Protein AF-A0A317YP12-F1 (afdb_monomer_lite)

Organism: Staphylococcus pseudintermedius (NCBI:txid283734)

pLDDT: mean 96.23, std 3.21, range [75.5, 98.75]

Sequence (124 aa):
ELGHIPKADVQKIRQNAKVNVERSQEIEQETRHDVVAFTRQVSETLGEERKWVHYGLTSTDVVDTALSFVIKQANDIIEKDLERFIDVLAEKAKNYKYTLMMGRTHGVHAEPTTFGVKMALWYT

Secondary structure (DSSP, 8-state):
--S-S-HHHHHHHHHH----HHHHHHHHHHHS-HHHHHHHHHHTT--GGGGGTTTT--HHHHHHHHHHHHHHHHHHHHHHHHHHHHHHHHHHHHHTTT-EEEEEETTEEEEEEEHHHHHHHHH-

InterPro domains:
  IPR000362 Fumarate lyase family [PR00149] (53-71)
  IPR000362 Fumarate lyase family [PR00149] (98-116)
  IPR008948 L-Aspartase-like [SSF48557] (1-123)
  IPR022761 Fumarate lyase, N-terminal [PF00206] (6-122)
  IPR024083 Fumarase/histidase, N-terminal [G3DSA:1.10.275.10] (1-56)

Radius of gyration: 27.33 Å; chains: 1; bounding box: 44×28×70 Å

Structure (mmCIF, N/CA/C/O backbone):
data_AF-A0A317YP12-F1
#
_entry.id   AF-A0A317YP12-F1
#
loop_
_atom_site.group_PDB
_atom_site.id
_atom_site.type_symbol
_atom_site.label_atom_id
_atom_site.label_alt_id
_atom_site.label_comp_id
_atom_site.label_asym_id
_atom_site.label_entity_id
_atom_site.label_seq_id
_atom_site.pdbx_PDB_ins_code
_atom_site.Cartn_x
_atom_site.Cartn_y
_atom_site.Cartn_z
_atom_site.occupancy
_atom_site.B_iso_or_equiv
_atom_site.auth_seq_id
_atom_site.auth_comp_id
_atom_site.auth_asym_id
_atom_site.auth_atom_id
_atom_site.pdbx_PDB_model_num
ATOM 1 N N . GLU A 1 1 ? -5.505 -8.631 -27.337 1.00 77.19 1 GLU A N 1
ATOM 2 C CA . GLU A 1 1 ? -4.348 -7.797 -27.744 1.00 77.19 1 GLU A CA 1
ATOM 3 C C . GLU A 1 1 ? -4.661 -7.144 -29.087 1.00 77.19 1 GLU A C 1
ATOM 5 O O . GLU A 1 1 ? -5.319 -7.791 -29.892 1.00 77.19 1 GLU A O 1
ATOM 10 N N . LEU A 1 2 ? -4.222 -5.899 -29.323 1.00 86.31 2 LEU A N 1
ATOM 11 C CA . LEU A 1 2 ? -4.504 -5.136 -30.558 1.00 86.31 2 LEU A CA 1
ATOM 12 C C . LEU A 1 2 ? -3.556 -5.459 -31.734 1.00 86.31 2 LEU A C 1
ATOM 14 O O . LEU A 1 2 ? -3.774 -4.997 -32.845 1.00 86.31 2 LEU A O 1
ATOM 18 N N . GLY A 1 3 ? -2.496 -6.245 -31.508 1.00 88.56 3 GLY A N 1
ATOM 19 C CA . GLY A 1 3 ? -1.591 -6.715 -32.568 1.00 88.56 3 GLY A CA 1
ATOM 20 C C . GLY A 1 3 ? -0.525 -5.718 -33.046 1.00 88.56 3 GLY A C 1
ATOM 21 O O . GLY A 1 3 ? 0.244 -6.057 -33.937 1.00 88.56 3 GLY A O 1
ATOM 22 N N . HIS A 1 4 ? -0.435 -4.522 -32.455 1.00 90.19 4 HIS A N 1
ATOM 23 C CA . HIS A 1 4 ? 0.532 -3.491 -32.867 1.00 90.19 4 HIS A CA 1
ATOM 24 C C . HIS A 1 4 ? 1.990 -3.786 -32.479 1.00 90.19 4 HIS A C 1
ATOM 26 O O . HIS A 1 4 ? 2.902 -3.360 -33.181 1.00 90.19 4 HIS A O 1
ATOM 32 N N . ILE A 1 5 ? 2.215 -4.507 -31.376 1.00 93.62 5 ILE A N 1
ATOM 33 C CA . ILE A 1 5 ? 3.557 -4.826 -30.872 1.00 93.62 5 ILE A CA 1
ATOM 34 C C . ILE A 1 5 ? 3.844 -6.309 -31.151 1.00 93.62 5 ILE A C 1
ATOM 36 O O . ILE A 1 5 ? 3.068 -7.164 -30.707 1.00 93.62 5 ILE A O 1
ATOM 40 N N . PRO A 1 6 ? 4.936 -6.652 -31.860 1.00 95.75 6 PRO A N 1
ATOM 41 C CA . PRO A 1 6 ? 5.301 -8.041 -32.113 1.00 95.75 6 PRO A CA 1
ATOM 42 C C . PRO A 1 6 ? 5.512 -8.828 -30.813 1.00 95.75 6 PRO A C 1
ATOM 44 O O . PRO A 1 6 ? 6.237 -8.395 -29.920 1.00 95.75 6 PRO A O 1
ATOM 47 N N . LYS A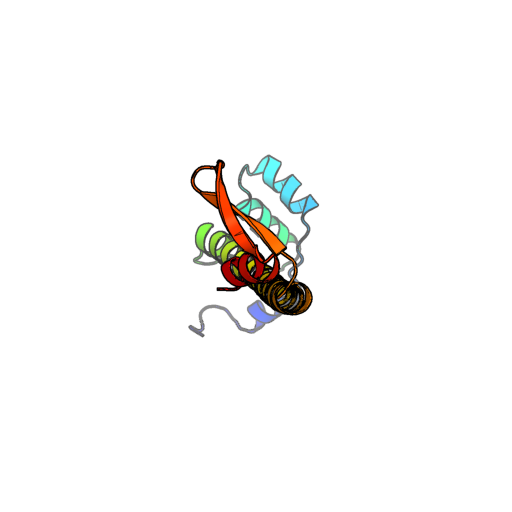 1 7 ? 4.946 -10.038 -30.720 1.00 95.31 7 LYS A N 1
ATOM 48 C CA . LYS A 1 7 ? 5.080 -10.891 -29.521 1.00 95.31 7 LYS A CA 1
ATOM 49 C C . LYS A 1 7 ? 6.533 -11.227 -29.176 1.00 95.31 7 LYS A C 1
ATOM 51 O O . LYS A 1 7 ? 6.870 -11.322 -28.000 1.00 95.31 7 LYS A O 1
ATOM 56 N N . ALA A 1 8 ? 7.385 -11.374 -30.191 1.00 96.31 8 ALA A N 1
ATOM 57 C CA . ALA A 1 8 ? 8.815 -11.606 -30.004 1.00 96.31 8 ALA A CA 1
ATOM 58 C C . ALA A 1 8 ? 9.497 -10.430 -29.282 1.00 96.31 8 ALA A C 1
ATOM 60 O O . ALA A 1 8 ? 10.314 -10.654 -28.394 1.00 96.31 8 ALA A O 1
ATOM 61 N N . ASP A 1 9 ? 9.116 -9.190 -29.603 1.00 96.81 9 ASP A N 1
ATOM 62 C CA . ASP A 1 9 ? 9.644 -7.997 -28.935 1.00 96.81 9 ASP A CA 1
ATOM 63 C C . ASP A 1 9 ? 9.135 -7.913 -27.493 1.00 96.81 9 ASP A C 1
ATOM 65 O O . ASP A 1 9 ? 9.921 -7.677 -26.582 1.00 96.81 9 ASP A O 1
ATOM 69 N N . VAL A 1 10 ? 7.852 -8.210 -27.247 1.00 95.19 10 VAL A N 1
ATOM 70 C CA . VAL A 1 10 ? 7.304 -8.285 -25.877 1.00 95.19 10 VAL A CA 1
ATOM 71 C C . VAL A 1 10 ? 8.059 -9.313 -25.032 1.00 95.19 10 VAL A C 1
ATOM 73 O O . VAL A 1 10 ? 8.377 -9.055 -23.870 1.00 95.19 10 VAL A O 1
ATOM 76 N N . GLN A 1 11 ? 8.362 -10.480 -25.607 1.00 96.69 11 GLN A N 1
ATOM 77 C CA . GLN A 1 11 ? 9.123 -11.522 -24.926 1.00 96.69 11 GLN A CA 1
ATOM 78 C C . GLN A 1 11 ? 10.540 -11.052 -24.586 1.00 96.69 11 GLN A C 1
ATOM 80 O O . GLN A 1 11 ? 10.966 -11.229 -23.445 1.00 96.69 11 GLN A O 1
ATOM 85 N N . LYS A 1 12 ? 11.236 -10.405 -25.530 1.00 97.56 12 LYS A N 1
ATOM 86 C CA . LYS A 1 12 ? 12.562 -9.817 -25.288 1.00 97.56 12 LYS A CA 1
ATOM 87 C C . LYS A 1 12 ? 12.523 -8.769 -24.179 1.00 97.56 12 LYS A C 1
ATOM 89 O O . LYS A 1 12 ? 13.340 -8.846 -23.269 1.00 97.56 12 LYS A O 1
ATOM 94 N N . ILE A 1 13 ? 11.541 -7.861 -24.190 1.00 96.62 13 ILE A N 1
ATOM 95 C CA . ILE A 1 13 ? 11.384 -6.843 -23.138 1.00 96.62 13 ILE A CA 1
ATOM 96 C C . ILE A 1 13 ? 11.230 -7.513 -21.771 1.00 96.62 13 ILE A C 1
ATOM 98 O O . ILE A 1 13 ? 11.955 -7.174 -20.842 1.00 96.62 13 ILE A O 1
ATOM 102 N N . ARG A 1 14 ? 10.336 -8.501 -21.642 1.00 95.69 14 ARG A N 1
ATOM 103 C CA . ARG A 1 14 ? 10.116 -9.206 -20.366 1.00 95.69 14 ARG A CA 1
ATOM 104 C C . ARG A 1 14 ? 11.347 -9.960 -19.863 1.00 95.69 14 ARG A C 1
ATOM 106 O O . ARG A 1 14 ? 11.499 -10.110 -18.657 1.00 95.69 14 ARG A O 1
ATOM 113 N N . GLN A 1 15 ? 12.177 -10.472 -20.768 1.00 97.00 15 GLN A N 1
ATOM 114 C CA . GLN A 1 15 ? 13.376 -11.233 -20.415 1.00 97.00 15 GLN A CA 1
ATOM 115 C C . GLN A 1 15 ? 14.563 -10.332 -20.063 1.00 97.00 15 GLN A C 1
ATOM 117 O O . GLN A 1 15 ? 15.335 -10.667 -19.165 1.00 97.00 15 GLN A O 1
ATOM 122 N N . ASN A 1 16 ? 14.714 -9.211 -20.770 1.00 97.12 16 ASN A N 1
ATOM 123 C CA . ASN A 1 16 ? 15.948 -8.430 -20.759 1.00 97.12 16 ASN A CA 1
ATOM 124 C C . ASN A 1 16 ? 15.848 -7.119 -19.976 1.00 97.12 16 ASN A C 1
ATOM 126 O O . ASN A 1 16 ? 16.880 -6.636 -19.518 1.00 97.12 16 ASN A O 1
ATOM 130 N N . ALA A 1 17 ? 14.649 -6.549 -19.801 1.00 96.81 17 ALA A N 1
ATOM 131 C CA . ALA A 1 17 ? 14.482 -5.287 -19.085 1.00 96.81 17 ALA A CA 1
ATOM 132 C C . ALA A 1 17 ? 14.942 -5.427 -17.628 1.00 96.81 17 ALA A C 1
ATOM 134 O O . ALA A 1 17 ? 14.392 -6.227 -16.867 1.00 96.81 17 ALA A O 1
ATOM 135 N N . LYS A 1 18 ? 15.921 -4.615 -17.221 1.00 96.69 18 LYS A N 1
ATOM 136 C CA . LYS A 1 18 ? 16.364 -4.519 -15.826 1.00 96.69 18 LYS A CA 1
ATOM 137 C C . LYS A 1 18 ? 16.254 -3.091 -15.325 1.00 96.69 18 LYS A C 1
ATOM 139 O O . LYS A 1 18 ? 16.622 -2.137 -16.011 1.00 96.69 18 LYS A O 1
ATOM 144 N N . VAL A 1 19 ? 15.792 -2.972 -14.088 1.00 95.75 19 VAL A N 1
ATOM 145 C CA . VAL A 1 19 ? 15.713 -1.699 -13.376 1.00 95.75 19 VAL A CA 1
ATOM 146 C C . VAL A 1 19 ? 16.957 -1.534 -12.508 1.00 95.75 19 VAL A C 1
ATOM 148 O O . VAL A 1 19 ? 17.327 -2.446 -11.769 1.00 95.75 19 VAL A O 1
ATOM 151 N N . ASN A 1 20 ? 17.583 -0.366 -12.593 1.00 97.31 20 ASN A N 1
ATOM 152 C CA . ASN A 1 20 ? 18.659 0.084 -11.721 1.00 97.31 20 ASN A CA 1
ATOM 153 C C . ASN A 1 20 ? 18.286 1.476 -11.192 1.00 97.31 20 ASN A C 1
ATOM 155 O O . ASN A 1 20 ? 18.286 2.456 -11.935 1.00 97.31 20 ASN A O 1
ATOM 159 N N . VAL A 1 21 ? 17.947 1.542 -9.904 1.00 95.81 21 VAL A N 1
ATOM 160 C CA . VAL A 1 21 ? 17.439 2.763 -9.262 1.00 95.81 21 VAL A CA 1
ATOM 161 C C . VAL A 1 21 ? 18.510 3.848 -9.193 1.00 95.81 21 VAL A C 1
ATOM 163 O O . VAL A 1 21 ? 18.226 4.987 -9.549 1.00 95.81 21 VAL A O 1
ATOM 166 N N . GLU A 1 22 ? 19.737 3.497 -8.806 1.00 97.19 22 GLU A N 1
ATOM 167 C CA . GLU A 1 22 ? 20.860 4.442 -8.717 1.00 97.19 22 GLU A CA 1
ATOM 168 C C . GLU A 1 22 ? 21.132 5.076 -10.083 1.00 97.19 22 GLU A C 1
ATOM 170 O O . GLU A 1 22 ? 21.192 6.296 -10.220 1.00 97.19 22 GLU A O 1
ATOM 175 N N . ARG A 1 23 ? 21.161 4.247 -11.132 1.00 97.12 23 ARG A N 1
ATOM 176 C CA . ARG A 1 23 ? 21.341 4.720 -12.505 1.00 97.12 23 ARG A CA 1
ATOM 177 C C . ARG A 1 23 ? 20.197 5.621 -12.972 1.00 97.12 23 ARG A C 1
ATOM 179 O O . ARG A 1 23 ? 20.432 6.611 -13.659 1.00 97.12 23 ARG A O 1
ATOM 186 N N . SER A 1 24 ? 18.958 5.301 -12.600 1.00 96.38 24 SER A N 1
ATOM 187 C CA . SER A 1 24 ? 17.808 6.155 -12.910 1.00 96.38 24 SER A CA 1
ATOM 188 C C . SER A 1 24 ? 17.934 7.520 -12.229 1.00 96.38 24 SER A C 1
ATOM 190 O O . SER A 1 24 ? 17.644 8.532 -12.857 1.00 96.38 24 SER A O 1
ATOM 192 N N . GLN A 1 25 ? 18.411 7.567 -10.983 1.00 96.06 25 GLN A N 1
ATOM 193 C CA . GLN A 1 25 ? 18.624 8.818 -10.251 1.00 96.06 25 GLN A CA 1
ATOM 194 C C . GLN A 1 25 ? 19.735 9.673 -10.873 1.00 96.06 25 GLN A C 1
ATOM 196 O O . GLN A 1 25 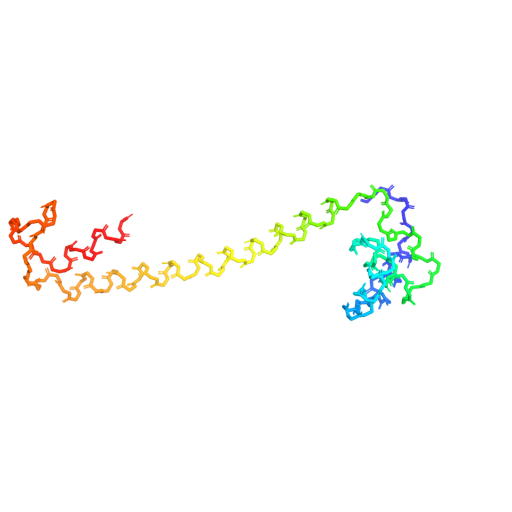? 19.592 10.891 -10.944 1.00 96.06 25 GLN A O 1
ATOM 201 N N . GLU A 1 26 ? 20.817 9.061 -11.363 1.00 97.25 26 GLU A N 1
ATOM 202 C CA . GLU A 1 26 ? 21.861 9.772 -12.118 1.00 97.25 26 GLU A CA 1
ATOM 203 C C . GLU A 1 26 ? 21.286 10.443 -13.370 1.00 97.25 26 GLU A C 1
ATOM 205 O O . GLU A 1 26 ? 21.483 11.640 -13.581 1.00 97.25 26 GLU A O 1
ATOM 210 N N . ILE A 1 27 ? 20.526 9.691 -14.174 1.00 96.81 27 ILE A N 1
ATOM 211 C CA . ILE A 1 27 ? 19.896 10.211 -15.396 1.00 96.81 27 ILE A CA 1
ATOM 212 C C . ILE A 1 27 ? 18.891 11.316 -15.050 1.00 96.81 27 ILE A C 1
ATOM 214 O O . ILE A 1 27 ? 18.790 12.306 -15.773 1.00 96.81 27 ILE A O 1
ATOM 218 N N . GLU A 1 28 ? 18.173 11.190 -13.934 1.00 96.81 28 GLU A N 1
ATOM 219 C CA . GLU A 1 28 ? 17.226 12.201 -13.466 1.00 96.81 28 GLU A CA 1
ATOM 220 C C . GLU A 1 28 ? 17.902 13.540 -13.142 1.00 96.81 28 GLU A C 1
ATOM 222 O O . GLU A 1 28 ? 17.317 14.596 -13.396 1.00 96.81 28 GLU A O 1
ATOM 227 N N . GLN A 1 29 ? 19.147 13.539 -12.652 1.00 96.75 29 GLN A N 1
ATOM 228 C CA . GLN A 1 29 ? 19.887 14.789 -12.432 1.00 96.75 29 GLN A CA 1
ATOM 229 C C . GLN A 1 29 ? 20.112 15.571 -13.732 1.00 96.75 29 GLN A C 1
ATOM 231 O O . GLN A 1 29 ? 20.141 16.805 -13.705 1.00 96.75 29 GLN A O 1
ATOM 236 N N . GLU A 1 30 ? 20.234 14.867 -14.859 1.00 95.19 30 GLU A N 1
ATOM 237 C CA . GLU A 1 30 ? 20.388 15.458 -16.189 1.00 95.19 30 GLU A CA 1
ATOM 238 C C . GLU A 1 30 ? 19.038 15.830 -16.812 1.00 95.19 30 GLU A C 1
ATOM 240 O O . GLU A 1 30 ? 18.881 16.925 -17.352 1.00 95.19 30 GLU A O 1
ATOM 245 N N . THR A 1 31 ? 18.051 14.930 -16.751 1.00 93.00 31 THR A N 1
ATOM 246 C CA . THR A 1 31 ? 16.750 15.118 -17.415 1.00 93.00 31 THR A CA 1
ATOM 247 C C . THR A 1 31 ? 15.802 16.018 -16.638 1.00 93.00 31 THR A C 1
ATOM 249 O O . THR A 1 31 ? 14.883 16.570 -17.242 1.00 93.00 31 THR A O 1
ATOM 252 N N . ARG A 1 32 ? 15.987 16.137 -15.316 1.00 94.38 32 ARG A N 1
ATOM 253 C CA . ARG A 1 32 ? 15.046 16.769 -14.374 1.00 94.38 32 ARG A CA 1
ATOM 254 C C . ARG A 1 32 ? 13.620 16.219 -14.495 1.00 94.38 32 ARG A C 1
ATOM 256 O O . ARG A 1 32 ? 12.654 16.935 -14.248 1.00 94.38 32 ARG A O 1
ATOM 263 N N . HIS A 1 33 ? 13.501 14.954 -14.903 1.00 94.50 33 HIS A N 1
ATOM 264 C CA . HIS A 1 33 ? 12.231 14.259 -15.069 1.00 94.50 33 HIS A CA 1
ATOM 265 C C . HIS A 1 33 ? 12.417 12.755 -14.833 1.00 94.50 33 HIS A C 1
ATOM 267 O O . HIS A 1 33 ? 13.060 12.056 -15.622 1.00 94.50 33 HIS A O 1
ATOM 273 N N . ASP A 1 34 ? 11.797 12.279 -13.761 1.00 93.94 34 ASP A N 1
ATOM 274 C CA . ASP A 1 34 ? 11.806 10.912 -13.232 1.00 93.94 34 ASP A CA 1
ATOM 275 C C . ASP A 1 34 ? 11.355 9.827 -14.230 1.00 93.94 34 ASP A C 1
ATOM 277 O O . ASP A 1 34 ? 12.088 8.871 -14.470 1.00 93.94 34 ASP A O 1
ATOM 281 N N . VAL A 1 35 ? 10.195 9.964 -14.882 1.00 93.94 35 VAL A N 1
ATOM 282 C CA . VAL A 1 35 ? 9.681 8.954 -15.829 1.00 93.94 35 VAL A CA 1
ATOM 283 C C . VAL A 1 35 ? 10.558 8.869 -17.078 1.00 93.94 35 VAL A C 1
ATOM 285 O O . VAL A 1 35 ? 10.824 7.779 -17.596 1.00 93.94 35 VAL A O 1
ATOM 288 N N . VAL A 1 36 ? 11.073 10.005 -17.553 1.00 94.44 36 VAL A N 1
ATOM 289 C CA . VAL A 1 36 ? 12.047 10.019 -18.653 1.00 94.44 36 VAL A CA 1
ATOM 290 C C . VAL A 1 36 ? 13.341 9.329 -18.222 1.00 94.44 36 VAL A C 1
ATOM 292 O O . VAL A 1 36 ? 13.904 8.550 -18.990 1.00 94.44 36 VAL A O 1
ATOM 295 N N . ALA A 1 37 ? 13.804 9.573 -16.997 1.00 96.50 37 ALA A N 1
ATOM 296 C CA . ALA A 1 37 ? 14.992 8.922 -16.467 1.00 96.50 37 ALA A CA 1
ATOM 297 C C . ALA A 1 37 ? 14.810 7.401 -16.345 1.00 96.50 37 ALA A C 1
ATOM 299 O O . ALA A 1 37 ? 15.646 6.643 -16.836 1.00 96.50 37 ALA A O 1
ATOM 300 N N . PHE A 1 38 ? 13.668 6.959 -15.815 1.00 95.44 38 PHE A N 1
ATOM 301 C CA . PHE A 1 38 ? 13.299 5.550 -15.700 1.00 95.44 38 PHE A CA 1
ATOM 302 C C . PHE A 1 38 ? 13.243 4.852 -17.065 1.00 95.44 38 PHE A C 1
ATOM 304 O O . PHE A 1 38 ? 13.858 3.804 -17.264 1.00 95.44 38 PHE A O 1
ATOM 311 N N . THR A 1 39 ? 12.538 5.437 -18.037 1.00 95.50 39 THR A N 1
ATOM 312 C CA . THR A 1 39 ? 12.404 4.842 -19.379 1.00 95.50 39 THR A CA 1
ATOM 313 C C . THR A 1 39 ? 13.745 4.756 -20.105 1.00 95.50 39 THR A C 1
ATOM 315 O O . THR A 1 39 ? 14.019 3.744 -20.757 1.00 95.50 39 THR A O 1
ATOM 318 N N . ARG A 1 40 ? 14.616 5.765 -19.954 1.00 95.50 40 ARG A N 1
ATOM 319 C CA . ARG A 1 40 ? 15.992 5.733 -20.473 1.00 95.50 40 ARG A CA 1
ATOM 320 C C . ARG A 1 40 ? 16.819 4.646 -19.807 1.00 95.50 40 ARG A C 1
ATOM 322 O O . ARG A 1 40 ? 17.422 3.855 -20.523 1.00 95.50 40 ARG A O 1
ATOM 329 N N . GLN A 1 41 ? 16.791 4.570 -18.479 1.00 97.19 41 GLN A N 1
ATOM 330 C CA . GLN A 1 41 ? 17.532 3.569 -17.718 1.00 97.19 41 GLN A CA 1
ATOM 331 C C . GLN A 1 41 ? 17.137 2.152 -18.141 1.00 97.19 41 GLN A C 1
ATOM 333 O O . GLN A 1 41 ? 17.996 1.350 -18.497 1.00 97.19 41 GLN A O 1
ATOM 338 N N . VAL A 1 42 ? 15.840 1.838 -18.157 1.00 96.31 42 VAL A N 1
ATOM 339 C CA . VAL A 1 42 ? 15.354 0.508 -18.560 1.00 96.31 42 VAL A CA 1
ATOM 340 C C . VAL A 1 42 ? 15.777 0.183 -19.995 1.00 96.31 42 VAL A C 1
ATOM 342 O O . VAL A 1 42 ? 16.189 -0.943 -20.289 1.00 96.31 42 VAL A O 1
ATOM 345 N N . SER A 1 43 ? 15.750 1.184 -20.877 1.00 96.44 43 SER A N 1
ATOM 346 C CA . SER A 1 43 ? 16.169 1.049 -22.274 1.00 96.44 43 SER A CA 1
ATOM 347 C C . SER A 1 43 ? 17.663 0.756 -22.457 1.00 96.44 43 SER A C 1
ATOM 349 O O . SER A 1 43 ? 18.028 0.261 -23.522 1.00 96.44 43 SER A O 1
ATOM 351 N N . GLU A 1 44 ? 18.527 1.013 -21.465 1.00 96.94 44 GLU A N 1
ATOM 352 C CA . GLU A 1 44 ? 19.961 0.663 -21.522 1.00 96.94 44 GLU A CA 1
ATOM 353 C C . GLU A 1 44 ? 20.184 -0.860 -21.555 1.00 96.94 44 GLU A C 1
ATOM 355 O O . GLU A 1 44 ? 21.215 -1.328 -22.030 1.00 96.94 44 GLU A O 1
ATOM 360 N N . THR A 1 45 ? 19.208 -1.645 -21.085 1.00 96.88 45 THR A N 1
ATOM 361 C CA . THR A 1 45 ? 19.286 -3.119 -21.026 1.00 96.88 45 THR A CA 1
ATOM 362 C C . THR A 1 45 ? 18.579 -3.834 -22.174 1.00 96.88 45 THR A C 1
ATOM 364 O O . THR A 1 45 ? 18.569 -5.063 -22.235 1.00 96.88 45 THR A O 1
ATOM 367 N N . LEU A 1 46 ? 17.994 -3.068 -23.094 1.00 97.50 46 LEU A N 1
ATOM 368 C CA . LEU A 1 46 ? 17.162 -3.563 -24.182 1.00 97.50 46 LEU A CA 1
ATOM 369 C C . LEU A 1 46 ? 17.816 -3.314 -25.546 1.00 97.50 46 LEU A C 1
ATOM 371 O O . LEU A 1 46 ? 18.584 -2.370 -25.732 1.00 97.50 46 LEU A O 1
ATOM 375 N N . GLY A 1 47 ? 17.471 -4.161 -26.516 1.00 96.19 47 GLY A N 1
ATOM 376 C CA . GLY A 1 47 ? 17.825 -3.995 -27.923 1.00 96.19 47 GLY A CA 1
ATOM 377 C C . GLY A 1 47 ? 16.881 -3.041 -28.661 1.00 96.19 47 GLY A C 1
ATOM 378 O O . GLY A 1 47 ? 16.368 -2.066 -28.107 1.00 96.19 47 GLY A O 1
ATOM 379 N N . GLU A 1 48 ? 16.622 -3.317 -29.940 1.00 96.12 48 GLU A N 1
ATOM 380 C CA . GLU A 1 48 ? 15.708 -2.511 -30.766 1.00 96.12 48 GLU A CA 1
ATOM 381 C C . GLU A 1 48 ? 14.278 -2.452 -30.211 1.00 96.12 48 GLU A C 1
ATOM 383 O O . GLU A 1 48 ? 13.559 -1.474 -30.441 1.00 96.12 48 GLU A O 1
ATOM 388 N N . GLU A 1 49 ? 13.869 -3.467 -29.449 1.00 96.75 49 GLU A N 1
ATOM 389 C CA . GLU A 1 49 ? 12.560 -3.550 -28.805 1.00 96.75 49 GLU A CA 1
ATOM 390 C C . GLU A 1 49 ? 12.312 -2.428 -27.785 1.00 96.75 49 GLU A C 1
ATOM 392 O O . GLU A 1 49 ? 11.160 -2.150 -27.455 1.00 96.75 49 GLU A O 1
ATOM 397 N N . ARG A 1 50 ? 13.359 -1.716 -27.340 1.00 96.44 50 ARG A N 1
ATOM 398 C CA . ARG A 1 50 ? 13.242 -0.578 -26.413 1.00 96.44 50 ARG A CA 1
ATOM 399 C C . ARG A 1 50 ? 12.296 0.520 -26.904 1.00 96.44 50 ARG A C 1
ATOM 401 O O . ARG A 1 50 ? 11.696 1.208 -26.091 1.00 96.44 50 ARG A O 1
ATOM 408 N N . LYS A 1 51 ? 12.111 0.654 -28.224 1.00 95.12 51 LYS A N 1
ATOM 409 C CA . LYS A 1 51 ? 11.184 1.626 -28.836 1.00 95.12 51 LYS A CA 1
ATOM 410 C C . LYS A 1 51 ? 9.723 1.440 -28.409 1.00 95.12 51 LYS A C 1
ATOM 412 O O . LYS A 1 51 ? 8.922 2.353 -28.572 1.00 95.12 51 LYS A O 1
ATOM 417 N N . TRP A 1 52 ? 9.376 0.256 -27.904 1.00 95.50 52 TRP A N 1
ATOM 418 C CA . TRP A 1 52 ? 8.034 -0.058 -27.420 1.00 95.50 52 TRP A CA 1
ATOM 419 C C . TRP A 1 52 ? 7.826 0.312 -25.950 1.00 95.50 52 TRP A C 1
ATOM 421 O O . TRP A 1 52 ? 6.685 0.357 -25.489 1.00 95.50 52 TRP A O 1
ATOM 431 N N . VAL A 1 53 ? 8.899 0.580 -25.200 1.00 94.19 53 VAL A N 1
ATOM 432 C CA . VAL A 1 53 ? 8.801 1.028 -23.809 1.00 94.19 53 VAL A CA 1
ATOM 433 C C . VAL A 1 53 ? 8.121 2.395 -23.793 1.00 94.19 53 VAL A C 1
ATOM 435 O O . VAL A 1 53 ? 8.556 3.314 -24.478 1.00 94.19 53 VAL A O 1
ATOM 438 N N . HIS A 1 54 ? 7.041 2.514 -23.014 1.00 94.88 54 HIS A N 1
ATOM 439 C CA . HIS A 1 54 ? 6.235 3.737 -22.898 1.00 94.88 54 HIS A CA 1
ATOM 440 C C . HIS A 1 54 ? 5.527 4.181 -24.200 1.00 94.88 54 HIS A C 1
ATOM 442 O O . HIS A 1 54 ? 5.058 5.312 -24.308 1.00 94.88 54 HIS A O 1
ATOM 448 N N . TYR A 1 55 ? 5.405 3.294 -25.197 1.00 94.69 55 TYR A N 1
ATOM 449 C CA . TYR A 1 55 ? 4.715 3.597 -26.453 1.00 94.69 55 TYR A CA 1
ATOM 450 C C . TYR A 1 55 ? 3.226 3.902 -26.225 1.00 94.69 55 TYR A C 1
ATOM 452 O O . TYR A 1 55 ? 2.470 3.039 -25.780 1.00 94.69 55 TYR A O 1
ATOM 460 N N . GLY A 1 56 ? 2.810 5.125 -26.569 1.00 93.25 56 GLY A N 1
ATOM 461 C CA . GLY A 1 56 ? 1.419 5.576 -26.464 1.00 93.25 56 GLY A CA 1
ATOM 462 C C . GLY A 1 56 ? 0.945 5.881 -25.040 1.00 93.25 56 GLY A C 1
ATOM 463 O O . GLY A 1 56 ? -0.251 6.073 -24.849 1.00 93.25 56 GLY A O 1
ATOM 464 N N . LEU A 1 57 ? 1.859 5.917 -24.064 1.00 95.00 57 LEU A N 1
ATOM 465 C CA . LEU A 1 57 ? 1.566 6.242 -22.669 1.00 95.00 57 LEU A CA 1
ATOM 466 C C . LEU A 1 57 ? 2.029 7.661 -22.323 1.00 95.00 57 LEU A C 1
ATOM 468 O O . LEU A 1 57 ? 2.913 8.226 -22.967 1.00 95.00 57 LEU A O 1
ATOM 472 N N . THR A 1 58 ? 1.438 8.206 -21.268 1.00 95.75 58 THR A N 1
ATOM 473 C CA . THR A 1 58 ? 1.899 9.391 -20.546 1.00 95.75 58 THR A CA 1
ATOM 474 C C . THR A 1 58 ? 2.490 8.992 -19.194 1.00 95.75 58 THR A C 1
ATOM 476 O O . THR A 1 58 ? 2.308 7.868 -18.719 1.00 95.75 58 THR A O 1
ATOM 479 N N . SER A 1 59 ? 3.188 9.920 -18.535 1.00 94.38 59 SER A N 1
ATOM 480 C CA . SER A 1 59 ? 3.747 9.709 -17.194 1.00 94.38 59 SER A CA 1
ATOM 481 C C . SER A 1 59 ? 2.697 9.231 -16.186 1.00 94.38 59 SER A C 1
ATOM 483 O O . SER A 1 59 ? 2.956 8.307 -15.416 1.00 94.38 59 SER A O 1
ATOM 485 N N . THR A 1 60 ? 1.498 9.811 -16.237 1.00 94.88 60 THR A N 1
ATOM 486 C CA . THR A 1 60 ? 0.386 9.499 -15.331 1.00 94.88 60 THR A CA 1
ATOM 487 C C . THR A 1 60 ? -0.081 8.054 -15.470 1.00 94.88 60 THR A C 1
ATOM 489 O O . THR A 1 60 ? -0.305 7.397 -14.457 1.00 94.88 60 THR A O 1
ATOM 492 N N . ASP A 1 61 ? -0.132 7.513 -16.693 1.00 95.75 61 ASP A N 1
ATOM 493 C CA . ASP A 1 61 ? -0.539 6.118 -16.921 1.00 95.75 61 ASP A CA 1
ATOM 494 C C . ASP A 1 61 ? 0.346 5.129 -16.149 1.00 95.75 61 ASP A C 1
ATOM 496 O O . ASP A 1 61 ? -0.126 4.091 -15.680 1.00 95.75 61 ASP A O 1
ATOM 500 N N . VAL A 1 62 ? 1.633 5.453 -15.991 1.00 93.88 62 VAL A N 1
ATOM 501 C CA . VAL A 1 62 ? 2.592 4.624 -15.256 1.00 93.88 62 VAL A CA 1
ATOM 502 C C . VAL A 1 62 ? 2.543 4.929 -13.760 1.00 93.88 62 VAL A C 1
ATOM 504 O O . VAL A 1 62 ? 2.378 4.009 -12.957 1.00 93.88 62 VAL A O 1
ATOM 507 N N . VAL A 1 63 ? 2.685 6.202 -13.383 1.00 95.94 63 VAL A N 1
ATOM 508 C CA . VAL A 1 63 ? 2.846 6.619 -11.982 1.00 95.94 63 VAL A CA 1
ATOM 509 C C . VAL A 1 63 ? 1.584 6.346 -11.171 1.00 95.94 63 VAL A C 1
ATOM 511 O O . VAL A 1 63 ? 1.672 5.716 -10.118 1.00 95.94 63 VAL A O 1
ATOM 514 N N . ASP A 1 64 ? 0.409 6.728 -11.670 1.00 96.94 64 ASP A N 1
ATOM 515 C CA . ASP A 1 64 ? -0.839 6.577 -10.916 1.00 96.94 64 ASP A CA 1
ATOM 516 C C . ASP A 1 64 ? -1.243 5.108 -10.804 1.00 96.94 64 ASP A C 1
ATOM 518 O O . ASP A 1 64 ? -1.734 4.670 -9.761 1.00 96.94 64 ASP A O 1
ATOM 522 N N . THR A 1 65 ? -0.983 4.312 -11.846 1.00 97.06 65 THR A N 1
ATOM 523 C CA . THR A 1 65 ? -1.210 2.862 -11.808 1.00 97.06 65 THR A CA 1
ATOM 524 C C . THR A 1 65 ? -0.290 2.195 -10.788 1.00 97.06 65 THR A C 1
ATOM 526 O O . THR A 1 65 ? -0.749 1.378 -9.984 1.00 97.06 65 THR A O 1
ATOM 529 N N . ALA A 1 66 ? 0.998 2.556 -10.775 1.00 96.19 66 ALA A N 1
ATOM 530 C CA . ALA A 1 66 ? 1.953 2.038 -9.801 1.00 96.19 66 ALA A CA 1
ATOM 531 C C . ALA A 1 66 ? 1.573 2.448 -8.369 1.00 96.19 66 ALA A C 1
ATOM 533 O O . ALA A 1 66 ? 1.541 1.598 -7.477 1.00 96.19 66 ALA A O 1
ATOM 534 N N . LEU A 1 67 ? 1.208 3.715 -8.154 1.00 97.94 67 LEU A N 1
ATOM 535 C CA . LEU A 1 67 ? 0.759 4.221 -6.859 1.00 97.94 67 LEU A CA 1
ATOM 536 C C . LEU A 1 67 ? -0.515 3.513 -6.389 1.00 97.94 67 LEU A C 1
ATOM 538 O O . LEU A 1 67 ? -0.582 3.061 -5.249 1.00 97.94 67 LEU A O 1
ATOM 542 N N . SER A 1 68 ? -1.500 3.345 -7.271 1.00 98.31 68 SER A N 1
ATOM 543 C CA . SER A 1 68 ? -2.740 2.623 -6.962 1.00 98.31 68 SER A CA 1
ATOM 544 C C . SER A 1 68 ? -2.462 1.174 -6.560 1.00 98.31 68 SER A C 1
ATOM 546 O O . SER A 1 68 ? -3.079 0.652 -5.630 1.00 98.31 68 SER A O 1
ATOM 548 N N . PHE A 1 69 ? -1.497 0.523 -7.213 1.00 98.19 69 PHE A N 1
ATOM 549 C CA . PHE A 1 69 ? -1.069 -0.824 -6.847 1.00 98.19 69 PHE A CA 1
ATOM 550 C C . PHE A 1 69 ? -0.375 -0.870 -5.475 1.00 98.19 69 PHE A C 1
ATOM 552 O O . PHE A 1 69 ? -0.597 -1.806 -4.706 1.00 98.19 69 PHE A O 1
ATOM 559 N N . VAL A 1 70 ? 0.425 0.142 -5.127 1.00 98.44 70 VAL A N 1
ATOM 560 C CA . VAL A 1 70 ? 1.010 0.278 -3.781 1.00 98.44 70 VAL A CA 1
ATOM 561 C C . VAL A 1 70 ? -0.077 0.501 -2.730 1.00 98.44 70 VAL A C 1
ATOM 563 O O . VAL A 1 70 ? -0.076 -0.186 -1.712 1.00 98.44 70 VAL A O 1
ATOM 566 N N . ILE A 1 71 ? -1.041 1.389 -2.989 1.00 98.62 71 ILE A N 1
ATOM 567 C CA . ILE A 1 71 ? -2.171 1.649 -2.084 1.00 98.62 71 ILE A CA 1
ATOM 568 C C . ILE A 1 71 ? -2.976 0.371 -1.847 1.00 98.62 71 ILE A C 1
ATOM 570 O O . ILE A 1 71 ? -3.309 0.065 -0.706 1.00 98.62 71 ILE A O 1
ATOM 574 N N . LYS A 1 72 ? -3.239 -0.416 -2.896 1.00 98.56 72 LYS A N 1
ATOM 575 C CA . LYS A 1 72 ? -3.917 -1.708 -2.755 1.00 98.56 72 LYS A CA 1
ATOM 576 C C . LYS A 1 72 ? -3.166 -2.643 -1.799 1.00 98.56 72 LYS A C 1
ATOM 578 O O . LYS A 1 72 ? -3.773 -3.189 -0.888 1.00 98.56 72 LYS A O 1
ATOM 583 N N . GLN A 1 73 ? -1.853 -2.787 -1.969 1.00 98.62 73 GLN A N 1
ATOM 584 C CA . GLN A 1 73 ? -1.035 -3.626 -1.085 1.00 98.62 73 GLN A CA 1
ATOM 585 C C . GLN A 1 73 ? -0.993 -3.092 0.353 1.00 98.62 73 GLN A C 1
ATOM 587 O O . GLN A 1 73 ? -1.001 -3.874 1.300 1.00 98.62 73 GLN A O 1
ATOM 592 N N . ALA A 1 74 ? -0.964 -1.768 0.531 1.00 98.69 74 ALA A N 1
ATOM 593 C CA . ALA A 1 74 ? -1.037 -1.148 1.850 1.00 98.69 74 ALA A CA 1
ATOM 594 C C . ALA A 1 74 ? -2.387 -1.428 2.528 1.00 98.69 74 ALA A C 1
ATOM 596 O O . ALA A 1 74 ? -2.413 -1.771 3.709 1.00 98.69 74 ALA A O 1
ATOM 597 N N . ASN A 1 75 ? -3.491 -1.358 1.779 1.00 98.69 75 ASN A N 1
ATOM 598 C CA . ASN A 1 75 ? -4.820 -1.702 2.281 1.00 98.69 75 ASN A CA 1
ATOM 599 C C . ASN A 1 75 ? -4.891 -3.162 2.741 1.00 98.69 75 ASN A C 1
ATOM 601 O O . ASN A 1 75 ? -5.400 -3.401 3.828 1.00 98.69 75 ASN A O 1
ATOM 605 N N . ASP A 1 76 ? -4.302 -4.107 1.999 1.00 98.50 76 ASP A N 1
ATOM 606 C CA . ASP A 1 76 ? -4.262 -5.522 2.404 1.00 98.50 76 ASP A CA 1
ATOM 607 C C . ASP A 1 76 ? -3.535 -5.733 3.752 1.00 98.50 76 ASP A C 1
ATOM 609 O O . ASP A 1 76 ? -3.801 -6.701 4.467 1.00 98.50 76 ASP A O 1
ATOM 613 N N . ILE A 1 77 ? -2.575 -4.865 4.099 1.00 98.62 77 ILE A N 1
ATOM 614 C CA . ILE A 1 77 ? -1.878 -4.892 5.397 1.00 98.62 77 ILE A CA 1
ATOM 615 C C . ILE A 1 77 ? -2.761 -4.263 6.477 1.00 98.62 77 ILE A C 1
ATOM 617 O O . ILE A 1 77 ? -2.969 -4.867 7.527 1.00 98.62 77 ILE A O 1
ATOM 621 N N . ILE A 1 78 ? -3.299 -3.072 6.209 1.00 98.75 78 ILE A N 1
ATOM 622 C CA . ILE A 1 78 ? -4.142 -2.330 7.154 1.00 98.75 78 ILE A CA 1
ATOM 623 C C . ILE A 1 78 ? -5.392 -3.137 7.514 1.00 98.75 78 ILE A C 1
ATOM 625 O O . ILE A 1 78 ? -5.747 -3.213 8.684 1.00 98.75 78 ILE A O 1
ATOM 629 N N . GLU A 1 79 ? -6.033 -3.777 6.538 1.00 98.56 79 GLU A N 1
ATOM 630 C CA . GLU A 1 79 ? -7.214 -4.616 6.748 1.00 98.56 79 GLU A CA 1
ATOM 631 C C . GLU A 1 79 ? -6.917 -5.763 7.721 1.00 98.56 79 GLU A C 1
ATOM 633 O O . GLU A 1 79 ? -7.601 -5.901 8.733 1.00 98.56 79 GLU A O 1
ATOM 638 N N . LYS A 1 80 ? -5.822 -6.503 7.507 1.00 98.44 80 LYS A N 1
ATOM 639 C CA . LYS A 1 80 ? -5.389 -7.570 8.428 1.00 98.44 80 LYS A CA 1
ATOM 640 C C . LYS A 1 80 ? -5.084 -7.049 9.826 1.00 98.44 80 LYS A C 1
ATOM 642 O O . LYS A 1 80 ? -5.257 -7.767 10.808 1.00 98.44 80 LYS A O 1
ATOM 647 N N . ASP A 1 81 ? -4.551 -5.840 9.937 1.00 98.56 81 ASP A N 1
ATOM 648 C CA . ASP A 1 81 ? -4.245 -5.229 11.229 1.00 98.56 81 ASP A CA 1
ATOM 649 C C . 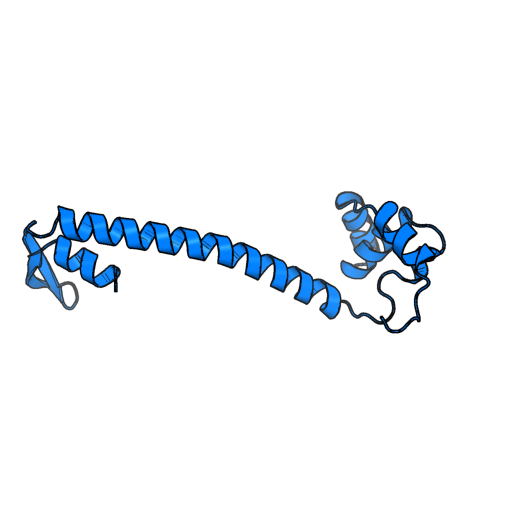ASP A 1 81 ? -5.527 -4.820 11.962 1.00 98.56 81 ASP A C 1
ATOM 651 O O . ASP A 1 81 ? -5.630 -5.033 13.173 1.00 98.56 81 ASP A O 1
ATOM 655 N N . LEU A 1 82 ? -6.520 -4.310 11.230 1.00 98.25 82 LEU A N 1
ATOM 656 C CA . LEU A 1 82 ? -7.846 -3.998 11.755 1.00 98.25 82 LEU A CA 1
ATOM 657 C C . LEU A 1 82 ? -8.578 -5.258 12.220 1.00 98.25 82 LEU A C 1
ATOM 659 O O . LEU A 1 82 ? -9.099 -5.255 13.331 1.00 98.25 82 LEU A O 1
ATOM 663 N N . GLU A 1 83 ? -8.557 -6.346 11.446 1.00 97.81 83 GLU A N 1
ATOM 664 C CA . GLU A 1 83 ? -9.130 -7.637 11.856 1.00 97.81 83 GLU A CA 1
ATOM 665 C C . GLU A 1 83 ? -8.517 -8.123 13.178 1.00 97.81 83 GLU A C 1
ATOM 667 O O . GLU A 1 83 ? -9.236 -8.414 14.136 1.00 97.81 83 GLU A O 1
ATOM 672 N N . ARG A 1 84 ? -7.178 -8.106 13.286 1.00 98.19 84 ARG A N 1
ATOM 673 C CA . ARG A 1 84 ? -6.487 -8.470 14.536 1.00 98.19 84 ARG A CA 1
ATOM 674 C C . ARG A 1 84 ? -6.860 -7.544 15.690 1.00 98.19 84 ARG A C 1
ATOM 676 O O . ARG A 1 84 ? -6.985 -7.995 16.828 1.00 98.19 84 ARG A O 1
ATOM 683 N N . PHE A 1 85 ? -7.012 -6.249 15.429 1.00 98.06 85 PHE A N 1
ATOM 684 C CA . PHE A 1 85 ? -7.387 -5.286 16.459 1.00 98.06 85 PHE A CA 1
ATOM 685 C C . PHE A 1 85 ? -8.821 -5.507 16.955 1.00 98.06 85 PHE A C 1
ATOM 687 O O . PHE A 1 85 ? -9.058 -5.491 18.164 1.00 98.06 85 PHE A O 1
ATOM 694 N N . ILE A 1 86 ? -9.751 -5.794 16.044 1.00 98.06 86 ILE A N 1
ATOM 695 C CA . ILE A 1 86 ? -11.140 -6.162 16.339 1.00 98.06 86 ILE A CA 1
ATOM 696 C C . ILE A 1 86 ? -11.184 -7.419 17.223 1.00 98.06 86 ILE A C 1
ATOM 698 O O . ILE A 1 86 ? -11.873 -7.422 18.247 1.00 98.06 86 ILE A O 1
ATOM 702 N N . ASP A 1 87 ? -10.396 -8.448 16.907 1.00 98.06 87 ASP A N 1
ATOM 703 C CA . ASP A 1 87 ? -10.305 -9.666 17.725 1.00 98.06 87 ASP A CA 1
ATOM 704 C C . ASP A 1 87 ? -9.794 -9.381 19.143 1.00 98.06 87 ASP A C 1
ATOM 706 O O . ASP A 1 87 ? -10.367 -9.855 20.132 1.00 98.06 87 ASP A O 1
ATOM 710 N N . VAL A 1 88 ? -8.753 -8.550 19.266 1.00 98.12 88 VAL A N 1
ATOM 711 C CA . VAL A 1 88 ? -8.230 -8.120 20.570 1.00 98.12 88 VAL A CA 1
ATOM 712 C C . VAL A 1 88 ? -9.297 -7.354 21.352 1.00 98.12 88 VAL A C 1
ATOM 714 O O . VAL A 1 88 ? -9.500 -7.633 22.535 1.00 98.12 88 VAL A O 1
ATOM 717 N N . LEU A 1 89 ? -10.016 -6.421 20.725 1.00 98.25 89 LEU A N 1
ATOM 718 C CA . LEU A 1 89 ? -11.099 -5.687 21.383 1.00 98.25 89 LEU A CA 1
ATOM 719 C C . LEU A 1 89 ? -12.207 -6.629 21.871 1.00 98.25 89 LEU A C 1
ATOM 721 O O . LEU A 1 89 ? -12.656 -6.488 23.011 1.00 98.25 89 LEU A O 1
ATOM 725 N N . ALA A 1 90 ? -12.596 -7.627 21.071 1.00 98.12 9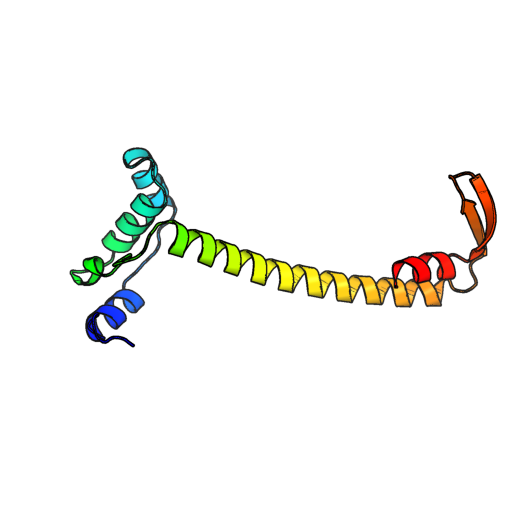0 ALA A N 1
ATOM 726 C CA . ALA A 1 90 ? -13.584 -8.631 21.465 1.00 98.12 90 ALA A CA 1
ATOM 727 C C . ALA A 1 90 ? -13.130 -9.445 22.684 1.00 98.12 90 ALA A C 1
ATOM 729 O O . ALA A 1 90 ? -13.908 -9.666 23.619 1.00 98.12 90 ALA A O 1
ATOM 730 N N . GLU A 1 91 ? -11.873 -9.893 22.687 1.00 98.44 91 GLU A N 1
ATOM 731 C CA . GLU A 1 91 ? -11.276 -10.631 23.800 1.00 98.44 91 GLU A CA 1
ATOM 732 C C . GLU A 1 91 ? -11.251 -9.770 25.070 1.00 98.44 91 GLU A C 1
ATOM 734 O O . GLU A 1 91 ? -11.741 -10.186 26.124 1.00 98.44 91 GLU A O 1
ATOM 739 N N . LYS A 1 92 ? -10.747 -8.533 24.977 1.00 98.25 92 LYS A N 1
ATOM 740 C CA . LYS A 1 92 ? -10.649 -7.618 26.124 1.00 98.25 92 LYS A CA 1
ATOM 741 C C . LYS A 1 92 ? -12.022 -7.214 26.652 1.00 98.25 92 LYS A C 1
ATOM 743 O O . LYS A 1 92 ? -12.205 -7.187 2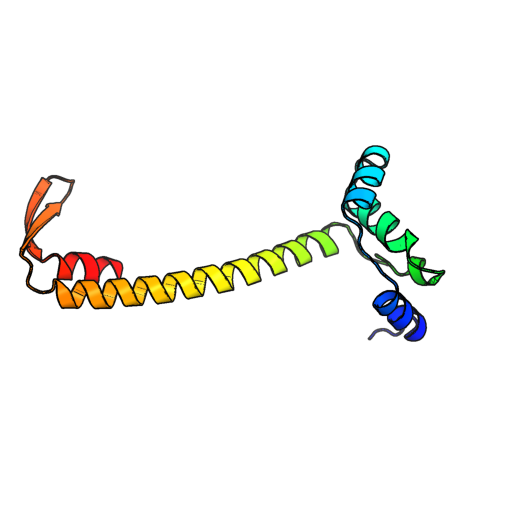7.870 1.00 98.25 92 LYS A O 1
ATOM 748 N N . ALA A 1 93 ? -13.002 -6.982 25.781 1.00 98.31 93 ALA A N 1
ATOM 749 C CA . ALA A 1 93 ? -14.377 -6.702 26.186 1.00 98.31 93 ALA A CA 1
ATOM 750 C C . ALA A 1 93 ? -14.967 -7.836 27.041 1.00 98.31 93 ALA A C 1
ATOM 752 O O . ALA A 1 93 ? -15.579 -7.576 28.079 1.00 98.31 93 ALA A O 1
ATOM 753 N N . LYS A 1 94 ? -14.734 -9.097 26.648 1.00 98.31 94 LYS A N 1
ATOM 754 C CA . LYS A 1 94 ? -15.180 -10.280 27.402 1.00 98.31 94 LYS A CA 1
ATOM 755 C C . LYS A 1 94 ? -14.409 -10.449 28.713 1.00 98.31 94 LYS A C 1
ATOM 757 O O . LYS A 1 94 ? -15.036 -10.641 29.753 1.00 98.31 94 LYS A O 1
ATOM 762 N N . ASN A 1 95 ? -13.082 -10.323 28.685 1.00 98.56 95 ASN A N 1
ATOM 763 C CA . ASN A 1 95 ? -12.229 -10.485 29.868 1.00 98.56 95 ASN A CA 1
ATOM 764 C C . ASN A 1 95 ? -12.552 -9.461 30.964 1.00 98.56 95 ASN A C 1
ATOM 766 O O . ASN A 1 95 ? -12.589 -9.803 32.144 1.00 98.56 95 ASN A O 1
ATOM 770 N N . TYR A 1 96 ? -12.836 -8.215 30.579 1.00 98.38 96 TYR A N 1
ATOM 771 C CA . TYR A 1 96 ? -13.125 -7.122 31.511 1.00 98.38 96 TYR A CA 1
ATOM 772 C C . TYR A 1 96 ? -14.619 -6.814 31.651 1.00 98.38 96 TYR A C 1
ATOM 774 O O . TYR A 1 96 ? -14.994 -5.747 32.146 1.00 98.38 96 TYR A O 1
ATOM 782 N N . LYS A 1 97 ? -15.491 -7.749 31.248 1.00 98.25 97 LYS A N 1
ATOM 783 C CA . LYS A 1 97 ? -16.953 -7.585 31.231 1.00 98.25 97 LYS A CA 1
ATOM 784 C C . LYS A 1 97 ? -17.518 -7.038 32.543 1.00 98.25 97 LYS A C 1
ATOM 786 O O . LYS A 1 97 ? -18.420 -6.205 32.512 1.00 98.25 97 LYS A O 1
ATOM 791 N N . TYR A 1 98 ? -16.972 -7.479 33.676 1.00 98.38 98 TYR A N 1
ATOM 792 C CA . TYR A 1 98 ? -17.433 -7.115 35.020 1.00 98.38 98 TYR A CA 1
ATOM 793 C C . TYR A 1 98 ? -16.455 -6.215 35.789 1.00 98.38 98 TYR A C 1
ATOM 795 O O . TYR A 1 98 ? -16.641 -5.969 36.978 1.00 98.38 98 TYR A O 1
ATOM 803 N N . THR A 1 99 ? -15.412 -5.702 35.135 1.00 98.62 99 THR A N 1
ATOM 804 C CA . THR A 1 99 ? -14.451 -4.791 35.765 1.00 98.62 99 THR A CA 1
ATOM 805 C C . THR A 1 99 ? -15.055 -3.395 35.855 1.00 98.62 99 THR A C 1
ATOM 807 O O . THR A 1 99 ? -15.103 -2.683 34.855 1.00 98.62 99 THR A O 1
ATOM 810 N N . LEU A 1 100 ? -15.535 -3.010 37.040 1.00 98.25 100 LEU A N 1
ATOM 811 C CA . LEU A 1 100 ? -16.135 -1.697 37.291 1.00 98.25 100 LEU A CA 1
ATOM 812 C C . LEU A 1 100 ? -15.153 -0.550 37.009 1.00 98.25 100 LEU A C 1
ATOM 814 O O . LEU A 1 100 ? -13.979 -0.611 37.369 1.00 98.25 100 LEU A O 1
ATOM 818 N N . MET A 1 101 ? -15.659 0.521 36.400 1.00 97.75 101 MET A N 1
ATOM 819 C CA . MET A 1 101 ? -14.939 1.777 36.205 1.00 97.75 101 MET A CA 1
ATOM 820 C C . MET A 1 101 ? -15.897 2.974 36.247 1.00 97.75 101 MET A C 1
ATOM 822 O O . MET A 1 101 ? -17.086 2.842 35.957 1.00 97.75 101 MET A O 1
ATOM 826 N N . MET A 1 102 ? -15.378 4.169 36.538 1.00 98.00 102 MET A N 1
ATOM 827 C CA . MET A 1 102 ? -16.169 5.398 36.413 1.00 98.00 102 MET A CA 1
ATOM 828 C C . MET A 1 102 ? -16.402 5.752 34.943 1.00 98.00 102 MET A C 1
ATOM 830 O O . MET A 1 102 ? -15.444 5.93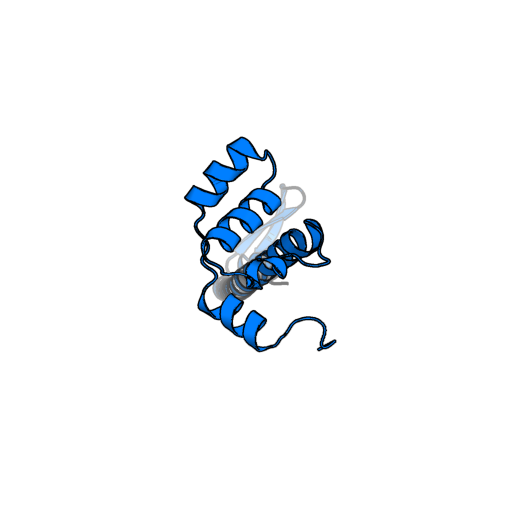7 34.183 1.00 98.00 102 MET A O 1
ATOM 834 N N . GLY A 1 103 ? -17.673 5.884 34.555 1.00 97.25 103 GLY A N 1
ATOM 835 C CA . GLY A 1 103 ? -18.054 6.477 33.279 1.00 97.25 103 GLY A CA 1
ATOM 836 C C . GLY A 1 103 ? -17.673 7.956 33.219 1.00 97.25 103 GLY A C 1
ATOM 837 O O . GLY A 1 103 ? -17.469 8.605 34.250 1.00 97.25 103 GLY A O 1
ATOM 838 N N . ARG A 1 104 ? -17.544 8.496 32.001 1.00 97.19 104 ARG A N 1
ATOM 839 C CA . ARG A 1 104 ? -17.272 9.921 31.778 1.00 97.19 104 ARG A CA 1
ATOM 840 C C . ARG A 1 104 ? -18.059 10.476 30.599 1.00 97.19 104 ARG A C 1
ATOM 842 O O . ARG A 1 104 ? -18.057 9.872 29.528 1.00 97.19 104 ARG A O 1
ATOM 849 N N . THR A 1 105 ? -18.634 11.656 30.788 1.00 96.44 105 THR A N 1
ATOM 850 C CA . THR A 1 105 ? -19.281 12.481 29.755 1.00 96.44 105 THR A CA 1
ATOM 851 C C . THR A 1 105 ? -18.705 13.888 29.843 1.00 96.44 105 THR A C 1
ATOM 853 O O . THR A 1 105 ? -18.517 14.393 30.946 1.00 96.44 105 THR A O 1
ATOM 856 N N . HIS A 1 106 ? -18.365 14.513 28.712 1.00 96.00 106 HIS A N 1
ATOM 857 C CA . HIS A 1 106 ? -17.644 15.802 28.692 1.00 96.00 106 HIS A CA 1
ATOM 858 C C . HIS A 1 106 ? -16.355 15.811 29.544 1.00 96.00 106 HIS A C 1
ATOM 860 O O . HIS A 1 106 ? -15.966 16.835 30.093 1.00 96.00 106 HIS A O 1
ATOM 866 N N . GLY A 1 107 ? -15.707 14.652 29.705 1.00 94.00 107 GLY A N 1
ATOM 867 C CA . GLY A 1 107 ? -14.524 14.494 30.560 1.00 94.00 107 GLY A CA 1
ATOM 868 C C . GLY A 1 107 ? -14.802 14.456 32.071 1.00 94.00 107 GLY A C 1
ATOM 869 O O . GLY A 1 107 ? -13.878 14.204 32.840 1.00 94.00 107 GLY A O 1
ATOM 870 N N . VAL A 1 108 ? -16.052 14.628 32.508 1.00 97.25 108 VAL A N 1
ATOM 871 C CA . VAL A 1 108 ? -16.464 14.629 33.922 1.00 97.25 108 VAL A CA 1
ATOM 872 C C . VAL A 1 108 ? -17.019 13.260 34.316 1.00 97.25 108 VAL A C 1
ATOM 874 O O . VAL A 1 108 ? -17.561 12.552 33.469 1.00 97.25 108 VAL A O 1
ATOM 877 N N . HIS A 1 109 ? -16.867 12.866 35.586 1.00 98.25 109 HIS A N 1
ATOM 878 C CA . HIS A 1 109 ? -17.442 11.623 36.110 1.00 98.25 109 HIS A CA 1
ATOM 879 C C . HIS A 1 109 ? -18.956 11.565 35.880 1.00 98.25 109 HIS A C 1
ATOM 881 O O . HIS A 1 109 ? -19.681 12.499 36.213 1.00 98.25 109 HIS A O 1
ATOM 887 N N . ALA A 1 110 ? -19.400 10.442 35.329 1.00 96.56 110 ALA A N 1
ATOM 888 C CA . ALA A 1 110 ? -20.795 10.099 35.098 1.00 96.56 110 ALA A CA 1
ATOM 889 C C . ALA A 1 110 ? -21.127 8.790 35.836 1.00 96.56 110 ALA A C 1
ATOM 891 O O . ALA A 1 110 ? -20.363 8.343 36.696 1.00 96.56 110 ALA A O 1
ATOM 892 N N . GLU A 1 111 ? -22.254 8.165 35.500 1.00 97.50 111 GLU A N 1
ATOM 893 C CA . GLU A 1 111 ? -22.644 6.883 36.087 1.00 97.50 111 GLU A CA 1
ATOM 894 C C . GLU A 1 111 ? -21.558 5.801 35.886 1.00 97.50 111 GLU A C 1
ATOM 896 O O . GLU A 1 111 ? -20.894 5.764 34.838 1.00 97.50 111 GLU A O 1
ATOM 901 N N . PRO A 1 112 ? -21.327 4.923 36.883 1.00 97.81 112 PRO A N 1
ATOM 902 C CA . PRO A 1 112 ? -20.412 3.797 36.742 1.00 97.81 112 PRO A CA 1
ATOM 903 C C . PRO A 1 112 ? -20.772 2.888 35.561 1.00 97.81 112 PRO A C 1
ATOM 905 O O . PRO A 1 112 ? -21.935 2.659 35.245 1.00 97.81 112 PRO A O 1
ATOM 908 N N . THR A 1 113 ? -19.748 2.323 34.932 1.00 97.62 113 THR A N 1
ATOM 909 C CA . THR A 1 113 ? -19.864 1.335 33.853 1.00 97.62 113 THR A CA 1
ATOM 910 C C . THR A 1 113 ? -18.825 0.231 34.070 1.00 97.62 113 THR A C 1
ATOM 912 O O . THR A 1 113 ? -18.211 0.156 35.138 1.00 97.62 113 THR A O 1
ATOM 915 N N . THR A 1 114 ? -18.594 -0.633 33.082 1.00 98.31 114 THR A N 1
ATOM 916 C CA . THR A 1 114 ? -17.478 -1.585 33.112 1.00 98.31 114 THR A CA 1
ATOM 917 C C . THR A 1 114 ? -16.476 -1.312 32.000 1.00 98.31 114 THR A C 1
ATOM 919 O O . THR A 1 114 ? -16.813 -0.815 30.923 1.00 98.31 114 THR A O 1
ATOM 922 N N . PHE A 1 115 ? -15.214 -1.651 32.252 1.00 98.00 115 PHE A N 1
ATOM 923 C CA . PHE A 1 115 ? -14.154 -1.525 31.258 1.00 98.00 115 PHE A CA 1
ATOM 924 C C . PHE A 1 115 ? -14.411 -2.413 30.036 1.00 98.00 115 PHE A C 1
ATOM 926 O O . PHE A 1 115 ? -14.125 -2.009 28.911 1.00 98.00 115 PHE A O 1
ATOM 933 N N . GLY A 1 116 ? -15.060 -3.565 30.227 1.00 98.06 116 GLY A N 1
ATOM 934 C CA . GLY A 1 116 ? -15.535 -4.398 29.128 1.00 98.06 116 GLY A CA 1
ATOM 935 C C . GLY A 1 116 ? -16.549 -3.689 28.226 1.00 98.06 116 GLY A C 1
ATOM 936 O O . GLY A 1 116 ? -16.404 -3.742 27.008 1.00 98.06 116 GLY A O 1
ATOM 937 N N . VAL A 1 117 ? -17.523 -2.960 28.792 1.00 96.94 117 VAL A N 1
ATOM 938 C CA . VAL A 1 117 ? -18.474 -2.146 28.002 1.00 96.94 117 VAL A CA 1
ATOM 939 C C . VAL A 1 117 ? -17.750 -1.029 27.246 1.00 96.94 117 VAL A C 1
ATOM 941 O O . VAL A 1 117 ? -18.078 -0.759 26.093 1.00 96.94 117 VAL A O 1
ATOM 944 N N . LYS A 1 118 ? -16.723 -0.410 27.846 1.00 95.88 118 LYS A N 1
ATOM 945 C CA . LYS A 1 118 ? -15.899 0.595 27.155 1.00 95.88 118 LYS A CA 1
ATOM 946 C C . LYS A 1 118 ? -15.171 0.009 25.938 1.00 95.88 118 LYS A C 1
ATOM 948 O O . LYS A 1 118 ? -15.175 0.646 24.894 1.00 95.88 118 LYS A O 1
ATOM 953 N N . MET A 1 119 ? -14.594 -1.185 26.064 1.00 97.50 119 MET A N 1
ATOM 954 C CA . MET A 1 119 ? -13.943 -1.892 24.953 1.00 97.50 119 MET A CA 1
ATOM 955 C C . MET A 1 119 ? -14.945 -2.319 23.875 1.00 97.50 119 MET A C 1
ATOM 957 O O . MET A 1 119 ? -14.674 -2.159 22.691 1.00 97.50 119 MET A O 1
ATOM 961 N N . ALA A 1 120 ? -16.126 -2.801 24.275 1.00 96.75 120 ALA A N 1
ATOM 962 C CA . ALA A 1 120 ? -17.187 -3.190 23.346 1.00 96.75 120 ALA A CA 1
ATOM 963 C C . ALA A 1 120 ? -17.688 -2.014 22.489 1.00 96.75 120 ALA A C 1
ATOM 965 O O . ALA A 1 120 ? -18.059 -2.221 21.342 1.00 96.75 120 ALA A O 1
ATOM 966 N N . LEU A 1 121 ? -17.650 -0.783 23.014 1.00 95.62 121 LEU A N 1
ATOM 967 C CA . LEU A 1 121 ? -17.981 0.425 22.251 1.00 95.62 121 LEU A CA 1
ATOM 968 C C . LEU A 1 121 ? -16.994 0.700 21.104 1.00 95.62 121 LEU A C 1
ATOM 970 O O . LEU A 1 121 ? -17.369 1.328 20.126 1.00 95.62 121 LEU A O 1
ATOM 974 N N . TRP A 1 122 ? -15.733 0.284 21.236 1.00 95.81 122 TRP A N 1
ATOM 975 C CA . TRP A 1 122 ? -14.722 0.441 20.180 1.00 95.81 122 TRP A CA 1
ATOM 976 C C . TRP A 1 122 ? -14.718 -0.715 19.181 1.00 95.81 122 TRP A C 1
ATOM 978 O O . TRP A 1 122 ? -14.107 -0.603 18.127 1.00 95.81 122 TRP A O 1
ATOM 988 N N . TYR A 1 123 ? -15.341 -1.836 19.547 1.00 93.75 123 TYR A N 1
ATOM 989 C CA . TYR A 1 123 ? -15.441 -3.026 18.709 1.00 93.75 123 TYR A CA 1
ATOM 990 C C . TYR A 1 123 ? -16.467 -2.865 17.575 1.00 93.75 123 TYR A C 1
ATOM 992 O O . TYR A 1 123 ? -16.316 -3.492 16.530 1.00 93.75 123 TYR A O 1
ATOM 1000 N N . THR A 1 124 ? -17.516 -2.071 17.807 1.00 75.50 124 THR A N 1
ATOM 1001 C CA . THR A 1 124 ? -18.592 -1.767 16.846 1.00 75.50 124 THR A CA 1
ATOM 1002 C C . THR A 1 124 ? -18.211 -0.647 15.897 1.00 75.50 124 THR A C 1
ATOM 1004 O O . THR A 1 124 ? -18.541 -0.766 14.701 1.00 75.50 124 THR A O 1
#

Foldseek 3Di:
DPPPQDPVLVVQLVVFFDFDPVQLVVQCVVVVDNVVSRLVRRLVRGDPSSVVRQVPHDPCVPVVVVVVVVVVVVVVVVVVVVVVLLVVLQVQLVVFVPAKDFDDDPNDTDDIDIPSVVSVVVSD